Protein 5F29 (pdb70)

CATH classification: 3.30.70.1450

Radius of gyration: 15.17 Å; Cα contacts (8 Å, |Δi|>4): 270; chains: 2; bounding box: 40×30×36 Å

InterPro domains:
  IPR003148 Regulator of K+ conductance, N-terminal lobe [PF02254] (406-511)
  IPR006037 Regulator of K+ conductance, C-terminal [PF02080] (555-609)
  IPR006037 Regulator of K+ conductance, C-terminal [PS51202] (531-612)
  IPR006153 Cation/H+ exchanger, transmembrane domain [PF00999] (11-388)
  IPR036291 NAD(P)-binding domain superfamily [SSF51735] (405-514)
  IPR036721 Regulator of K+ conductance, C-terminal domain superfamily [G3DSA:3.30.70.1450] (542-614)
  IPR036721 Regulator of K+ conductance, C-terminal domain superfamily [SSF116726] (540-611)
  IPR038770 Sodium/solute symporter superfamily [G3DSA:1.20.1530.20] (1-398)

Nearest PDB structures (foldseek):
  5f29-assembly1_A  TM=1.015E+00  e=4.211E-14  Staphylococcus aureus
  3jxo-assembly1_B  TM=8.498E-01  e=1.850E-05  Thermotoga sp. RQ2
  3l4b-assembly1_D  TM=7.991E-01  e=6.145E-05  Thermotoga maritima MSB8
  4g65-assembly1_B  TM=8.527E-01  e=5.975E-04  Vibrio vulnificus CMCP6
  3l4b-assembly1_G  TM=7.488E-01  e=4.356E-04  Thermotoga maritima MSB8

Organism: Staphylococcus aureus (strain NCTC 8325 / PS 47) (NCBI:txid93061)

Solvent-accessible surface area: 7827 Å² total

Sequence (139 aa):
TSLYEIQLNYKYENIQLRNFPFGGDIIFVRIIRNNESIVPHGDTQLRYGDRLIVTGAKEYVDELKQELETSLYEIQLNYKYENIQLRNFPFGGDIIFVRIIRNNESIVPHGDTQLRYGDRLIVTGAKEYVDELKQELEF

B-factor: mean 47.66, std 16.83, range [19.33, 114.25]

Structure (mmCIF, N/CA/C/O backbone):
data_5F29
#
_entry.id   5F29
#
_cell.length_a   41.489
_cell.length_b   47.297
_cell.length_c   70.174
_cell.angle_alpha   90.00
_cell.angle_beta   90.00
_cell.angle_gamma   90.00
#
_symmetry.space_group_name_H-M   'P 21 21 21'
#
loop_
_entity.id
_entity.type
_entity.pdbx_description
1 polymer 'Na+/H+ antiporter-like protein'
2 non-polymer "(2R,3R,3aS,5R,7aR,9R,10R,10aS,12R,14aR)-2,9-bis(6-amino-9H-purin-9-yl)octahydro-2H,7H-difuro[3,2-d:3',2'-j][1,3,7,9,2,8 ]tetraoxadiphosphacyclododecine-3,5,10,12-tetrol 5,12-dioxide"
3 water water
#
loop_
_atom_site.group_PDB
_atom_site.id
_atom_site.type_symbol
_atom_site.label_atom_id
_atom_site.label_alt_id
_atom_site.label_comp_id
_atom_site.label_asym_id
_atom_site.label_entity_id
_atom_site.label_seq_id
_atom_site.pdbx_PDB_ins_code
_atom_site.Cartn_x
_atom_site.Cartn_y
_atom_site.Cartn_z
_atom_site.occupancy
_atom_site.B_iso_or_equiv
_atom_site.auth_seq_id
_atom_site.auth_comp_id
_atom_site.auth_asym_id
_atom_site.auth_atom_id
_atom_site.pdbx_PDB_model_num
ATOM 1 N N . THR A 1 1 ? -4.500 -8.143 1.530 1.00 45.50 143 THR A N 1
ATOM 2 C CA . THR A 1 1 ? -3.973 -7.749 0.225 1.00 47.30 143 THR A CA 1
ATOM 3 C C . THR A 1 1 ? -2.916 -6.639 0.322 1.00 46.92 143 THR A C 1
ATOM 4 O O . THR A 1 1 ? -3.022 -5.730 1.142 1.00 39.69 143 THR A O 1
ATOM 8 N N . SER A 1 2 ? -1.873 -6.742 -0.495 1.00 33.75 144 SER A N 1
ATOM 9 C CA . SER A 1 2 ? -0.814 -5.732 -0.477 1.00 37.68 144 SER A CA 1
ATOM 10 C C . SER A 1 2 ? -0.627 -5.069 -1.846 1.00 41.32 144 SER A C 1
ATOM 11 O O . SER A 1 2 ? -0.060 -3.979 -1.939 1.00 40.92 144 SER A O 1
ATOM 14 N N . LEU A 1 3 ? -1.095 -5.734 -2.900 1.00 40.16 145 LEU A N 1
ATOM 15 C CA . LEU A 1 3 ? -1.092 -5.161 -4.256 1.00 32.49 145 LEU A CA 1
ATOM 16 C C . LEU A 1 3 ? -2.522 -4.794 -4.619 1.00 35.37 145 LEU A C 1
ATOM 17 O O . LEU A 1 3 ? -3.409 -5.654 -4.679 1.00 41.24 145 LEU A O 1
ATOM 22 N N . TYR A 1 4 ? -2.756 -3.501 -4.814 1.00 34.01 146 TYR A N 1
ATOM 23 C CA . TYR A 1 4 ? -4.064 -3.004 -5.155 1.00 33.21 146 TYR A CA 1
ATOM 24 C C . TYR A 1 4 ? -4.045 -2.540 -6.599 1.00 36.14 146 TYR A C 1
ATOM 25 O O . TYR A 1 4 ? -2.988 -2.217 -7.144 1.00 34.20 146 TYR A O 1
ATOM 34 N N . GLU A 1 5 ? -5.210 -2.502 -7.224 1.00 35.02 147 GLU A N 1
ATOM 35 C CA . GLU A 1 5 ? -5.287 -2.005 -8.582 1.00 34.76 147 GLU A CA 1
ATOM 36 C C . GLU A 1 5 ? -6.115 -0.740 -8.642 1.00 33.20 147 GLU A C 1
ATOM 37 O O . GLU A 1 5 ? -7.187 -0.665 -8.043 1.00 39.06 147 GLU A O 1
ATOM 43 N N . ILE A 1 6 ? -5.622 0.257 -9.378 1.00 33.44 148 ILE A N 1
ATOM 44 C CA . ILE A 1 6 ? -6.349 1.500 -9.596 1.00 39.31 148 ILE A CA 1
ATOM 45 C C . ILE A 1 6 ? -6.392 1.834 -11.091 1.00 37.79 148 ILE A C 1
ATOM 46 O O . ILE A 1 6 ? -5.375 1.750 -11.767 1.00 29.66 148 ILE A O 1
ATOM 51 N N . GLN A 1 7 ? -7.566 2.190 -11.606 1.00 34.06 149 GLN A N 1
ATOM 52 C CA . GLN A 1 7 ? -7.693 2.589 -13.002 1.00 35.61 149 GLN A CA 1
ATOM 53 C C . GLN A 1 7 ? -7.334 4.064 -13.132 1.00 29.36 149 GLN A C 1
ATOM 54 O O . GLN A 1 7 ? -7.822 4.888 -12.358 1.00 33.99 149 GLN A O 1
ATOM 68 N N . LEU A 1 9 ? -8.279 6.959 -14.763 1.00 32.22 151 LEU A N 1
ATOM 69 C CA . LEU A 1 9 ? -9.372 7.472 -15.579 1.00 35.09 151 LEU A CA 1
ATOM 70 C C . LEU A 1 9 ? -9.564 8.981 -15.408 1.00 41.35 151 LEU A C 1
ATOM 71 O O . LEU A 1 9 ? -10.636 9.517 -15.692 1.00 47.01 151 LEU A O 1
ATOM 76 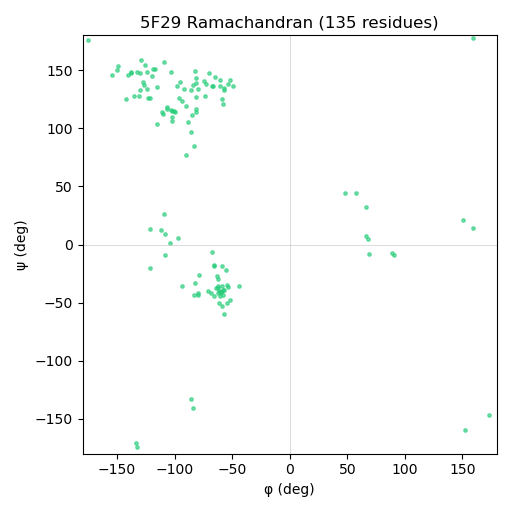N N . ASN A 1 10 ? -8.524 9.659 -14.936 1.00 35.80 152 ASN A N 1
ATOM 77 C CA . ASN A 1 10 ? -8.582 11.093 -14.693 1.00 37.24 152 ASN A CA 1
ATOM 78 C C . ASN A 1 10 ? -7.693 11.846 -15.692 1.00 35.09 152 ASN A C 1
ATOM 79 O O . ASN A 1 10 ? -6.463 11.685 -15.678 1.00 32.88 152 ASN A O 1
ATOM 84 N N . TYR A 1 11 ? -8.314 12.650 -16.559 1.00 32.45 153 TYR A N 1
ATOM 85 C CA . TYR A 1 11 ? -7.588 13.326 -17.645 1.00 35.15 153 TYR A CA 1
ATOM 86 C C . TYR A 1 11 ? -6.546 14.314 -17.146 1.00 38.97 153 TYR A C 1
ATOM 87 O O . TYR A 1 11 ? -5.541 14.574 -17.824 1.00 34.81 153 TYR A O 1
ATOM 96 N N . LYS A 1 12 ? -6.781 14.844 -15.949 1.00 34.21 154 LYS A N 1
ATOM 97 C CA . LYS A 1 12 ? -5.852 15.764 -15.308 1.00 38.64 154 LYS A CA 1
ATOM 98 C C . LYS A 1 12 ? -4.440 15.192 -15.080 1.00 34.69 154 LYS A C 1
ATOM 99 O O . LYS A 1 12 ? -3.485 15.950 -14.859 1.00 31.61 154 LYS A O 1
ATOM 105 N N . TYR A 1 13 ? -4.299 13.870 -15.125 1.00 40.95 155 TYR A N 1
ATOM 106 C CA . TYR A 1 13 ? -2.981 13.258 -14.945 1.00 36.20 155 TYR A CA 1
ATOM 107 C C . TYR A 1 13 ? -2.349 12.642 -16.191 1.00 28.52 155 TYR A C 1
ATOM 108 O O . TYR A 1 13 ? -1.317 11.993 -16.097 1.00 35.19 155 TYR A O 1
ATOM 117 N N . GLU A 1 14 ? -2.940 12.872 -17.359 1.00 38.85 156 GLU A N 1
ATOM 118 C CA . GLU A 1 14 ? -2.344 12.370 -18.592 1.00 36.28 156 GLU A CA 1
ATOM 119 C C . GLU A 1 14 ? -1.013 13.067 -18.874 1.00 33.15 156 GLU A C 1
ATOM 120 O O . GLU A 1 14 ? -0.896 14.298 -18.748 1.00 35.28 156 GLU A O 1
ATOM 126 N N . ASN A 1 15 ? -0.023 12.272 -19.271 1.00 34.57 157 ASN A N 1
ATOM 127 C CA . ASN A 1 15 ? 1.346 12.742 -19.502 1.00 40.47 157 ASN A CA 1
ATOM 128 C C . ASN A 1 15 ? 2.092 13.189 -18.257 1.00 43.49 157 ASN A C 1
ATOM 129 O O . ASN A 1 15 ? 3.215 13.673 -18.363 1.00 48.96 157 ASN A O 1
ATOM 134 N N . ILE A 1 16 ? 1.494 13.034 -17.079 1.00 34.21 158 ILE A N 1
ATOM 135 C CA . ILE A 1 16 ? 2.225 13.397 -15.864 1.00 38.66 158 ILE A CA 1
ATOM 136 C C . ILE A 1 16 ? 3.161 12.262 -15.465 1.00 31.10 158 ILE A C 1
ATOM 137 O O . ILE A 1 16 ? 2.737 11.112 -15.353 1.00 31.67 158 ILE A O 1
ATOM 142 N N . GLN A 1 17 ? 4.440 12.592 -15.279 1.00 31.91 159 GLN A N 1
ATOM 143 C CA . GLN A 1 17 ? 5.449 11.594 -14.971 1.00 34.70 159 GLN A CA 1
ATOM 144 C C . GLN A 1 17 ? 5.423 11.297 -13.491 1.00 29.56 159 GLN A C 1
ATOM 145 O O . GLN A 1 17 ? 5.109 12.185 -12.683 1.00 37.18 159 GLN A O 1
ATOM 151 N N . LEU A 1 18 ? 5.767 10.061 -13.140 1.00 29.12 160 LEU A N 1
ATOM 152 C CA . LEU A 1 18 ? 5.788 9.647 -11.743 1.00 31.27 160 LEU A CA 1
ATOM 153 C C . LEU A 1 18 ? 6.632 10.569 -10.887 1.00 32.47 160 LEU A C 1
ATOM 154 O O . LEU A 1 18 ? 6.258 10.875 -9.760 1.00 35.12 160 LEU A O 1
ATOM 159 N N . ARG A 1 19 ? 7.736 11.063 -11.441 1.00 33.91 161 ARG A N 1
ATOM 160 C CA . ARG A 1 19 ? 8.632 11.926 -10.672 1.00 39.27 161 ARG A CA 1
ATOM 161 C C . ARG A 1 19 ? 7.996 13.258 -10.282 1.00 40.21 161 ARG A C 1
ATOM 162 O O . ARG A 1 19 ? 8.479 13.938 -9.370 1.00 45.72 161 ARG A O 1
ATOM 170 N N . ASN A 1 20 ? 6.919 13.632 -10.969 1.00 37.71 162 ASN A N 1
ATOM 171 C CA . ASN A 1 20 ? 6.174 14.831 -10.623 1.00 43.18 162 ASN A CA 1
ATOM 172 C C . ASN A 1 20 ? 4.814 14.572 -9.991 1.00 41.49 162 ASN A C 1
ATOM 173 O O . ASN A 1 20 ? 4.171 15.499 -9.518 1.00 39.86 162 ASN A O 1
ATOM 178 N N . PHE A 1 21 ? 4.366 13.321 -9.991 1.00 37.41 163 PHE A N 1
ATOM 179 C CA . PHE A 1 21 ? 3.073 12.988 -9.402 1.00 46.63 163 PHE A CA 1
ATOM 180 C C . PHE A 1 21 ? 3.007 13.338 -7.897 1.00 57.37 163 PHE A C 1
ATOM 181 O O . PHE A 1 21 ? 3.959 13.101 -7.149 1.00 51.49 163 PHE A O 1
ATOM 189 N N . PRO A 1 22 ? 1.881 13.936 -7.465 1.00 61.89 164 PRO A N 1
ATOM 190 C CA . PRO A 1 22 ? 1.602 14.316 -6.072 1.00 64.73 164 PRO A CA 1
ATOM 191 C C . PRO A 1 22 ? 0.892 13.226 -5.261 1.00 76.48 164 PRO A C 1
ATOM 192 O O . PRO A 1 22 ? -0.311 13.342 -5.011 1.00 75.59 164 PRO A O 1
ATOM 196 N N . PHE A 1 23 ? 1.631 12.205 -4.832 1.00 80.40 165 PHE A N 1
ATOM 197 C CA . PHE A 1 23 ? 1.035 11.021 -4.204 1.00 85.18 165 PHE A CA 1
ATOM 198 C C . PHE A 1 23 ? 0.253 11.313 -2.921 1.00 95.62 165 PHE A C 1
ATOM 199 O O . PHE A 1 23 ? 0.667 12.135 -2.099 1.00 92.69 165 PHE A O 1
ATOM 207 N N . GLY A 1 24 ? -0.869 10.614 -2.756 1.00 104.07 166 GLY A N 1
ATOM 208 C CA . GLY A 1 24 ? -1.720 10.764 -1.588 1.00 107.85 166 GLY A CA 1
ATOM 209 C C . GLY A 1 24 ? -1.079 10.279 -0.302 1.00 109.57 166 GLY A C 1
ATOM 210 O O . GLY A 1 24 ? -1.634 10.456 0.783 1.00 114.25 166 GLY A O 1
ATOM 211 N N . GLY A 1 25 ? 0.094 9.666 -0.427 1.00 100.00 167 GLY A N 1
ATOM 212 C CA . GLY A 1 25 ? 0.833 9.167 0.716 1.00 88.70 167 GLY A CA 1
ATOM 213 C C . GLY A 1 25 ? 2.044 8.356 0.291 1.00 73.74 167 GLY A C 1
ATOM 214 O O . GLY A 1 25 ? 2.671 8.640 -0.730 1.00 69.68 167 GLY A O 1
ATOM 215 N N . ASP A 1 26 ? 2.372 7.344 1.086 1.00 57.10 168 ASP A N 1
ATOM 216 C CA . ASP A 1 26 ? 3.510 6.476 0.825 1.00 55.28 168 ASP A CA 1
ATOM 217 C C . ASP A 1 26 ? 3.080 5.351 -0.111 1.00 44.52 168 ASP A C 1
ATOM 218 O O . ASP A 1 26 ? 2.507 4.354 0.324 1.00 49.74 168 ASP A O 1
ATOM 223 N N . ILE A 1 27 ? 3.341 5.523 -1.397 1.00 50.29 169 ILE A N 1
ATOM 224 C CA . ILE A 1 27 ? 2.921 4.536 -2.381 1.00 37.86 169 ILE A CA 1
ATOM 225 C C . ILE A 1 27 ? 3.986 4.344 -3.447 1.00 37.42 169 ILE A C 1
ATOM 226 O O . ILE A 1 27 ? 4.693 5.284 -3.808 1.00 36.74 169 ILE A O 1
ATOM 231 N N . ILE A 1 28 ? 4.107 3.109 -3.931 1.00 31.53 170 ILE A N 1
ATOM 232 C CA . IL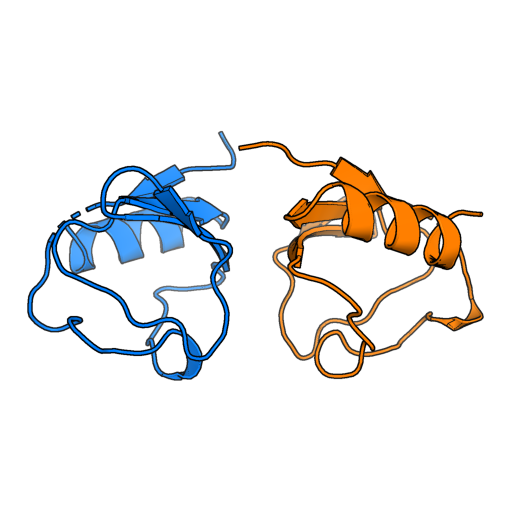E A 1 28 ? 4.986 2.795 -5.036 1.00 22.83 170 ILE A CA 1
ATOM 233 C C . ILE A 1 28 ? 4.122 2.126 -6.116 1.00 28.90 170 ILE A C 1
ATOM 234 O O . ILE A 1 28 ? 3.291 1.269 -5.799 1.00 32.68 170 ILE A O 1
ATOM 239 N N . PHE A 1 29 ? 4.291 2.555 -7.369 1.00 29.52 171 PHE A N 1
ATOM 240 C CA . PHE A 1 29 ? 3.647 1.909 -8.510 1.00 27.28 171 PHE A CA 1
ATOM 241 C C . PHE A 1 29 ? 4.491 0.686 -8.873 1.00 30.41 171 PHE A C 1
ATOM 242 O O . PHE A 1 29 ? 5.642 0.819 -9.289 1.00 32.25 171 PHE A O 1
ATOM 250 N N . VAL A 1 30 ? 3.918 -0.498 -8.694 1.00 23.83 172 VAL A N 1
ATOM 251 C CA . VAL A 1 30 ? 4.628 -1.754 -8.871 1.00 23.47 172 VAL A CA 1
ATOM 252 C C . VAL A 1 30 ? 4.665 -2.170 -10.326 1.00 24.12 172 VAL A C 1
ATOM 253 O O . VAL A 1 30 ? 5.722 -2.581 -10.837 1.00 25.00 172 VAL A O 1
ATOM 257 N N . ARG A 1 31 ? 3.518 -2.022 -10.993 1.00 23.34 173 ARG A N 1
ATOM 258 C CA . ARG A 1 31 ? 3.386 -2.273 -12.430 1.00 25.63 173 ARG A CA 1
ATOM 259 C C . ARG A 1 31 ? 2.310 -1.340 -12.962 1.00 25.35 173 ARG A C 1
ATOM 260 O O . ARG A 1 31 ? 1.392 -0.938 -12.232 1.00 25.09 173 ARG A O 1
ATOM 268 N N . ILE A 1 32 ? 2.406 -1.021 -14.242 1.00 22.17 174 ILE A N 1
ATOM 269 C CA . ILE A 1 32 ? 1.308 -0.369 -14.953 1.00 20.34 174 ILE A CA 1
ATOM 270 C C . ILE A 1 32 ? 0.977 -1.276 -16.126 1.00 23.71 174 ILE A C 1
ATOM 271 O O . ILE A 1 32 ? 1.864 -1.670 -16.883 1.00 24.28 174 ILE A O 1
ATOM 276 N N . ILE A 1 33 ? -0.289 -1.651 -16.228 1.00 25.81 175 ILE A N 1
ATOM 277 C CA . ILE A 1 33 ? -0.725 -2.501 -17.332 1.00 27.83 175 ILE A CA 1
ATOM 278 C C . ILE A 1 33 ? -1.359 -1.578 -18.359 1.00 30.43 175 ILE A C 1
ATOM 279 O O . ILE A 1 33 ? -2.378 -0.939 -18.091 1.00 33.64 175 ILE A O 1
ATOM 284 N N . ARG A 1 34 ? -0.709 -1.492 -19.517 1.00 30.62 176 ARG A N 1
ATOM 285 C CA . ARG A 1 34 ? -1.058 -0.539 -20.566 1.00 30.45 176 ARG A CA 1
ATOM 286 C C . ARG A 1 34 ? -1.050 -1.264 -21.922 1.00 43.47 176 ARG A C 1
ATOM 287 O O . ARG A 1 34 ? -0.067 -1.910 -22.279 1.00 44.53 176 ARG A O 1
ATOM 295 N N . ASN A 1 35 ? -2.132 -1.143 -22.678 1.00 54.61 177 ASN A N 1
ATOM 296 C CA . ASN A 1 35 ? -2.191 -1.764 -23.998 1.00 62.19 177 ASN A CA 1
ATOM 297 C C . ASN A 1 35 ? -1.730 -3.223 -23.964 1.00 59.48 177 ASN A C 1
ATOM 298 O O . ASN A 1 35 ? -0.924 -3.652 -24.804 1.00 59.20 177 ASN A O 1
ATOM 303 N N . ASN A 1 36 ? -2.207 -3.958 -22.957 1.00 43.02 178 ASN A N 1
ATOM 304 C CA . ASN A 1 36 ? -1.963 -5.389 -22.853 1.00 50.76 178 ASN A CA 1
ATOM 305 C C . ASN A 1 36 ? -0.494 -5.761 -22.621 1.00 42.23 178 ASN A C 1
ATOM 306 O O . ASN A 1 36 ? -0.014 -6.799 -23.055 1.00 42.03 178 ASN A O 1
ATOM 311 N N . GLU A 1 37 ? 0.196 -4.885 -21.913 1.00 32.98 179 GLU A N 1
ATOM 312 C CA . GLU A 1 37 ? 1.600 -5.050 -21.577 1.00 34.82 179 GLU A CA 1
ATOM 313 C C . GLU A 1 37 ? 1.764 -4.611 -20.119 1.00 34.07 179 GLU A C 1
ATOM 314 O O . GLU A 1 37 ? 1.030 -3.734 -19.657 1.00 34.50 179 GLU A O 1
ATOM 320 N N . SER A 1 38 ? 2.696 -5.225 -19.391 1.00 28.68 180 SER A N 1
ATOM 321 C CA . SER A 1 38 ? 2.941 -4.874 -17.998 1.00 33.53 180 SER A CA 1
ATOM 322 C C . SER A 1 38 ? 4.293 -4.184 -17.871 1.00 40.48 180 SER A C 1
ATOM 323 O O . SER A 1 38 ? 5.342 -4.803 -18.042 1.00 42.72 180 SER A O 1
ATOM 326 N N . ILE A 1 39 ? 4.251 -2.898 -17.541 1.00 33.95 181 ILE A N 1
ATOM 327 C CA . ILE A 1 39 ? 5.443 -2.065 -17.449 1.00 37.36 181 ILE A CA 1
ATOM 328 C C . ILE A 1 39 ? 5.958 -1.912 -16.016 1.00 30.20 181 ILE A C 1
ATOM 329 O O . ILE A 1 39 ? 5.183 -1.676 -15.081 1.00 25.98 181 ILE A O 1
ATOM 334 N N . VAL A 1 40 ? 7.270 -2.019 -15.842 1.00 29.12 182 VAL A N 1
ATOM 335 C CA . VAL A 1 40 ? 7.856 -1.638 -14.561 1.00 28.48 182 VAL A CA 1
ATOM 336 C C . VAL A 1 40 ? 8.020 -0.123 -14.560 1.00 31.44 182 VAL A C 1
ATOM 337 O O . VAL A 1 40 ? 8.753 0.418 -15.381 1.00 32.65 182 VAL A O 1
ATOM 341 N N . PRO A 1 41 ? 7.316 0.572 -13.658 1.00 31.22 183 PRO A N 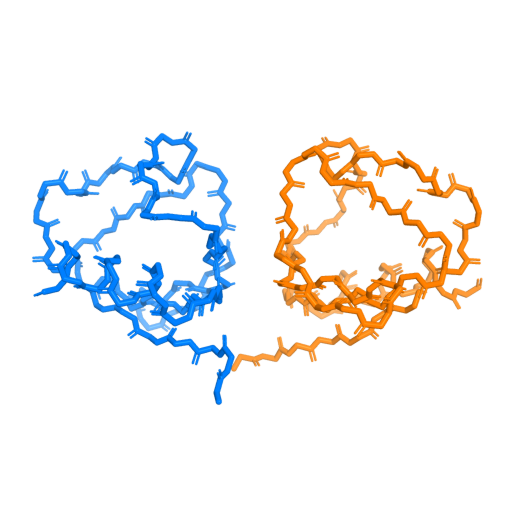1
ATOM 342 C CA . PRO A 1 41 ? 7.284 2.038 -13.739 1.00 34.61 183 PRO A CA 1
ATOM 343 C C . PRO A 1 41 ? 8.520 2.674 -13.114 1.00 25.39 183 PRO A C 1
ATOM 344 O O . PRO A 1 41 ? 9.034 2.173 -12.103 1.00 25.45 183 PRO A O 1
ATOM 348 N N . HIS A 1 42 ? 8.995 3.761 -13.725 1.00 29.96 184 HIS A N 1
ATOM 349 C CA . HIS A 1 42 ? 10.059 4.569 -13.130 1.00 34.08 184 HIS A CA 1
ATOM 350 C C . HIS A 1 42 ? 9.730 6.067 -13.196 1.00 32.47 184 HIS A C 1
ATOM 351 O O . HIS A 1 42 ? 8.607 6.461 -13.525 1.00 33.01 184 HIS A O 1
ATOM 358 N N . GLY A 1 43 ? 10.709 6.903 -12.857 1.00 36.05 185 GLY A N 1
ATOM 359 C CA . GLY A 1 43 ? 10.457 8.317 -12.709 1.00 31.10 185 GLY A CA 1
ATOM 360 C C . GLY A 1 43 ? 9.892 9.005 -13.929 1.00 36.09 185 GLY A C 1
ATOM 361 O O . GLY A 1 43 ? 9.023 9.879 -13.805 1.00 42.86 185 GLY A O 1
ATOM 362 N N . ASP A 1 44 ? 10.363 8.637 -15.115 1.00 36.00 186 ASP A N 1
ATOM 363 C CA . ASP A 1 44 ? 9.866 9.339 -16.298 1.00 45.92 186 ASP A CA 1
ATOM 364 C C . ASP A 1 44 ? 8.734 8.604 -17.005 1.00 36.28 186 ASP A C 1
ATOM 365 O O . ASP A 1 44 ? 8.273 9.029 -18.042 1.00 37.42 186 ASP A O 1
ATOM 370 N N . THR A 1 45 ? 8.278 7.510 -16.403 1.00 37.49 187 THR A N 1
ATOM 371 C CA . THR A 1 45 ? 7.038 6.866 -16.823 1.00 30.41 187 THR A CA 1
ATOM 372 C C . THR A 1 45 ? 5.884 7.859 -16.698 1.00 38.15 187 THR A C 1
ATOM 373 O O . THR A 1 45 ? 5.678 8.454 -15.628 1.00 34.22 187 THR A O 1
ATOM 377 N N . GLN A 1 46 ? 5.159 8.053 -17.798 1.00 35.70 188 GLN A N 1
ATOM 378 C CA . GLN A 1 46 ? 3.993 8.928 -17.833 1.00 40.42 188 GLN A CA 1
ATOM 379 C C . GLN A 1 46 ? 2.716 8.137 -17.624 1.00 44.57 188 GLN A C 1
ATOM 380 O O . GLN A 1 46 ? 2.548 7.051 -18.183 1.00 50.95 188 GLN A O 1
ATOM 386 N N . LEU A 1 47 ? 1.792 8.695 -16.855 1.00 34.66 189 LEU A N 1
ATOM 387 C CA . LEU A 1 47 ? 0.468 8.108 -16.766 1.00 35.81 189 LEU A CA 1
ATOM 388 C C . LEU A 1 47 ? -0.274 8.300 -18.078 1.00 41.03 189 LEU A C 1
ATOM 389 O O . LEU A 1 47 ? -0.052 9.277 -18.793 1.00 39.82 189 LEU A O 1
ATOM 394 N N . ARG A 1 48 ? -1.123 7.335 -18.415 1.00 34.91 190 ARG A N 1
ATOM 395 C CA . ARG A 1 48 ? -1.958 7.430 -19.606 1.00 36.32 190 ARG A CA 1
ATOM 396 C C . ARG A 1 48 ? -3.378 7.061 -19.238 1.00 35.06 190 ARG A C 1
ATOM 397 O O . ARG A 1 48 ? -3.591 6.236 -18.352 1.00 30.31 190 ARG A O 1
ATOM 405 N N . TYR A 1 49 ? -4.348 7.664 -19.919 1.00 32.14 191 TYR A N 1
ATOM 406 C CA . TYR A 1 49 ? -5.740 7.327 -19.668 1.00 29.85 191 TYR A CA 1
ATOM 407 C C . TYR A 1 49 ? -5.972 5.835 -19.876 1.00 31.59 191 TYR A C 1
ATOM 408 O O . TYR A 1 49 ? -5.512 5.263 -20.862 1.00 40.43 191 TYR A O 1
ATOM 417 N N . GLY A 1 50 ? -6.687 5.210 -18.947 1.00 31.65 192 GLY A N 1
ATOM 418 C CA . GLY A 1 50 ? -7.007 3.803 -19.059 1.00 33.95 192 GLY A CA 1
ATOM 419 C C . GLY A 1 50 ? -5.960 2.869 -18.459 1.00 39.79 192 GLY A C 1
ATOM 420 O O . GLY A 1 50 ? -6.190 1.654 -18.395 1.00 34.91 192 GL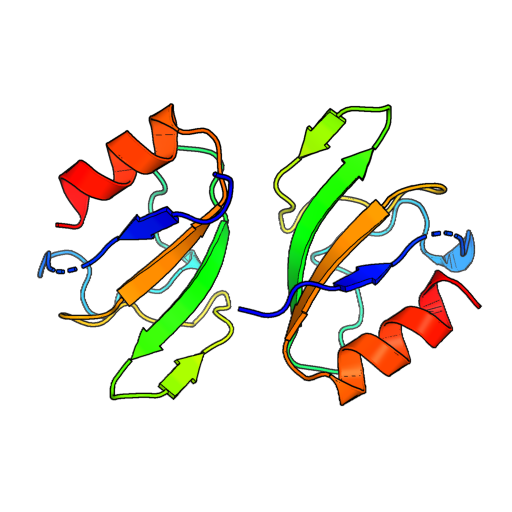Y A O 1
ATOM 421 N N . ASP A 1 51 ? -4.816 3.419 -18.038 1.00 30.97 193 ASP A N 1
ATOM 422 C CA . ASP A 1 51 ? -3.787 2.612 -17.384 1.00 28.21 193 ASP A CA 1
ATOM 423 C C . ASP A 1 51 ? -4.398 1.814 -16.237 1.00 27.94 193 ASP A C 1
ATOM 424 O O . ASP A 1 51 ? -5.258 2.318 -15.513 1.00 34.23 193 ASP A O 1
ATOM 429 N N . ARG A 1 52 ? -3.939 0.581 -16.078 1.00 31.48 194 ARG A N 1
ATOM 430 C CA . ARG A 1 52 ? -4.254 -0.218 -14.906 1.00 26.50 194 ARG A CA 1
ATOM 431 C C . ARG A 1 52 ? -3.028 -0.184 -14.000 1.00 29.57 194 ARG A C 1
ATOM 432 O O . ARG A 1 52 ? -1.986 -0.752 -14.329 1.00 30.33 194 ARG A O 1
ATOM 440 N N . LEU A 1 53 ? -3.150 0.508 -12.874 1.00 25.06 195 LEU A N 1
ATOM 441 C CA . LEU A 1 53 ? -2.025 0.721 -11.989 1.00 21.49 195 LEU A CA 1
ATOM 442 C C . LEU A 1 53 ? -2.051 -0.315 -10.882 1.00 23.87 195 LEU A C 1
ATOM 443 O O . LEU A 1 53 ? -3.045 -0.439 -10.169 1.00 33.96 195 LEU A O 1
ATOM 448 N N . ILE A 1 54 ? -0.943 -1.016 -10.719 1.00 20.77 196 ILE A N 1
ATOM 449 C CA . ILE A 1 54 ? -0.798 -1.957 -9.610 1.00 21.88 196 ILE A CA 1
ATOM 450 C C . ILE A 1 54 ? 0.086 -1.263 -8.599 1.00 29.61 196 ILE A C 1
ATOM 451 O O . ILE A 1 54 ? 1.244 -0.952 -8.884 1.00 26.12 196 ILE A O 1
ATOM 456 N N . VAL A 1 55 ? -0.481 -0.982 -7.432 1.00 23.89 197 VAL A N 1
ATOM 457 C CA . VAL A 1 55 ? 0.202 -0.163 -6.447 1.00 27.88 197 VAL A CA 1
ATOM 458 C C . VAL A 1 55 ? 0.305 -0.864 -5.100 1.00 33.41 197 VAL A C 1
ATOM 459 O O . VAL A 1 55 ? -0.496 -1.734 -4.758 1.00 29.14 197 VAL A O 1
ATOM 463 N N . THR A 1 56 ? 1.304 -0.474 -4.332 1.00 31.78 198 THR A N 1
ATOM 464 C CA . THR A 1 56 ? 1.404 -0.968 -2.973 1.00 30.45 198 THR A CA 1
ATOM 465 C C . THR A 1 56 ? 1.598 0.205 -2.011 1.00 36.15 198 THR A C 1
ATOM 466 O O . THR A 1 56 ? 2.188 1.231 -2.370 1.00 33.30 198 THR A O 1
ATOM 470 N N . GLY A 1 57 ? 1.059 0.057 -0.807 1.00 38.83 199 GLY A N 1
ATOM 471 C CA . GLY A 1 57 ? 1.077 1.123 0.182 1.00 43.86 199 GLY A CA 1
ATOM 472 C C . GLY A 1 57 ? -0.011 0.870 1.209 1.00 48.95 199 GLY A C 1
ATOM 473 O O . GLY A 1 57 ? -0.771 -0.092 1.092 1.00 52.87 199 GLY A O 1
ATOM 474 N N . ALA A 1 58 ? -0.101 1.722 2.221 1.00 50.42 200 ALA A N 1
ATOM 475 C CA . ALA A 1 58 ? -1.141 1.531 3.226 1.00 58.65 200 ALA A CA 1
ATOM 476 C C . ALA A 1 58 ? -2.507 1.899 2.654 1.00 52.77 200 ALA A C 1
ATOM 477 O O . ALA A 1 58 ? -2.639 2.888 1.936 1.00 50.25 200 ALA A O 1
ATOM 479 N N . LYS A 1 59 ? -3.503 1.073 2.975 1.00 50.35 201 LYS A N 1
ATOM 480 C CA . LYS A 1 59 ? -4.858 1.154 2.422 1.00 49.44 201 LYS A CA 1
ATOM 481 C C . LYS A 1 59 ? -5.426 2.575 2.354 1.00 54.99 201 LYS A C 1
ATOM 482 O O . LYS A 1 59 ? -6.140 2.920 1.406 1.00 52.42 201 LYS A O 1
ATOM 488 N N . GLU A 1 60 ? -5.085 3.395 3.349 1.00 61.18 202 GLU A N 1
ATOM 489 C CA . GLU A 1 60 ? -5.542 4.785 3.430 1.00 61.42 202 GLU A CA 1
ATOM 490 C C . GLU A 1 60 ? -5.156 5.595 2.192 1.00 60.21 202 GLU A C 1
ATOM 491 O O . GLU A 1 60 ? -6.022 6.129 1.491 1.00 65.19 202 GLU A O 1
ATOM 497 N N . TYR A 1 61 ? -3.850 5.682 1.942 1.00 56.52 203 TYR A N 1
ATOM 498 C CA . TYR A 1 61 ? -3.301 6.397 0.792 1.00 52.09 203 TYR A CA 1
ATOM 499 C C . TYR A 1 61 ? -3.753 5.774 -0.531 1.00 47.32 203 TYR A C 1
ATOM 500 O O . TYR A 1 61 ? -4.080 6.485 -1.483 1.00 43.89 203 TYR A O 1
ATOM 509 N N . VAL A 1 62 ? -3.757 4.447 -0.586 1.00 49.26 204 VAL A N 1
ATOM 510 C CA . VAL A 1 62 ? -4.314 3.733 -1.729 1.00 47.58 204 VAL A CA 1
ATOM 511 C C . VAL A 1 62 ? -5.750 4.173 -2.004 1.00 51.27 204 VAL A C 1
ATOM 512 O O . VAL A 1 62 ? -6.096 4.533 -3.132 1.00 43.60 204 VAL A O 1
ATOM 516 N N . ASP A 1 63 ? -6.585 4.166 -0.971 1.00 56.09 205 ASP A N 1
ATOM 517 C CA . ASP A 1 63 ? -7.960 4.628 -1.122 1.00 50.98 205 ASP A CA 1
ATOM 518 C C . ASP A 1 63 ? -7.994 6.083 -1.573 1.00 46.70 205 ASP A C 1
ATOM 519 O O . ASP A 1 63 ? -8.804 6.467 -2.421 1.00 46.03 205 ASP A O 1
ATOM 524 N N . GLU A 1 64 ? -7.100 6.883 -1.002 1.00 55.04 206 GLU A N 1
ATOM 525 C CA . GLU A 1 64 ? -7.002 8.297 -1.327 1.00 58.87 206 GLU A CA 1
ATOM 526 C C . GLU A 1 64 ? -6.666 8.463 -2.804 1.00 58.63 206 GLU A C 1
ATOM 527 O O . GLU A 1 64 ? -7.330 9.206 -3.538 1.00 56.59 206 GLU A O 1
ATOM 533 N N . LEU A 1 65 ? -5.633 7.753 -3.237 1.00 49.21 207 LEU A N 1
ATOM 534 C CA . LEU A 1 65 ? -5.224 7.783 -4.632 1.00 43.00 207 LEU A CA 1
ATOM 535 C C . LEU A 1 65 ? -6.320 7.275 -5.555 1.00 33.98 207 LEU A C 1
ATOM 536 O O . LEU A 1 65 ? -6.533 7.816 -6.645 1.00 42.14 207 LEU A O 1
ATOM 541 N N . LYS A 1 66 ? -7.006 6.222 -5.126 1.00 46.36 208 LYS A N 1
ATOM 542 C CA . LYS A 1 66 ? -8.070 5.634 -5.925 1.00 46.99 208 LYS A CA 1
ATOM 543 C C . LYS A 1 66 ? -9.169 6.651 -6.244 1.00 51.54 208 LYS A C 1
ATOM 544 O O . LYS A 1 66 ? -9.648 6.722 -7.381 1.00 53.07 208 LYS A O 1
ATOM 550 N N . GLN A 1 67 ? -9.556 7.443 -5.243 1.00 45.96 209 GLN A N 1
ATOM 551 C CA . GLN A 1 67 ? -10.582 8.458 -5.434 1.00 57.70 209 GLN A CA 1
ATOM 552 C C . GLN A 1 67 ? -10.197 9.499 -6.480 1.00 54.33 209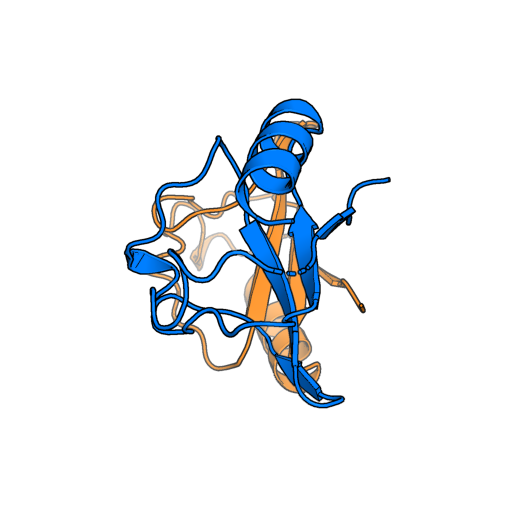 GLN A C 1
ATOM 553 O O . GLN A 1 67 ? -11.013 9.853 -7.332 1.00 48.96 209 GLN A O 1
ATOM 559 N N . GLU A 1 68 ? -8.955 9.976 -6.418 1.00 56.47 210 GLU A N 1
ATOM 560 C CA . GLU A 1 68 ? -8.478 10.979 -7.371 1.00 55.52 210 GLU A CA 1
ATOM 561 C C . GLU A 1 68 ? -8.345 10.415 -8.783 1.00 47.22 210 GLU A C 1
ATOM 562 O O . GLU A 1 68 ? -8.721 11.061 -9.762 1.00 53.90 210 GLU A O 1
ATOM 568 N N . LEU A 1 69 ? -7.823 9.198 -8.888 1.00 37.67 211 LEU A N 1
ATOM 569 C CA . LEU A 1 69 ? -7.530 8.619 -10.205 1.00 33.26 211 LEU A CA 1
ATOM 570 C C . LEU A 1 69 ? -8.732 8.014 -10.962 1.00 28.60 211 LEU A C 1
ATOM 571 O O . LEU A 1 69 ? -8.884 8.260 -12.161 1.00 40.36 211 LEU A O 1
ATOM 576 N N . GLU A 1 70 ? -9.602 7.255 -10.297 1.00 43.47 212 GLU A N 1
ATOM 577 C CA . GLU A 1 70 ? -10.740 6.668 -11.015 1.00 44.22 212 GLU A CA 1
ATOM 578 C C . GLU A 1 70 ? -12.102 7.188 -10.567 1.00 43.59 212 GLU A C 1
ATOM 579 O O . GLU A 1 70 ? -12.856 7.114 -11.535 1.00 56.14 212 GLU A O 1
ATOM 585 N N . THR B 1 1 ? 1.526 -10.602 -10.898 1.00 40.94 143 THR B N 1
ATOM 586 C CA . THR B 1 1 ? 2.769 -9.847 -10.832 1.00 40.38 143 THR B CA 1
ATOM 587 C C . THR B 1 1 ? 3.722 -10.653 -9.971 1.00 32.30 143 THR B C 1
ATOM 588 O O . THR B 1 1 ? 3.411 -10.952 -8.825 1.00 30.60 143 THR B O 1
ATOM 592 N N . SER B 1 2 ? 4.863 -11.040 -10.521 1.00 29.47 144 SER B N 1
ATOM 593 C CA . SER B 1 2 ? 5.796 -11.839 -9.753 1.00 33.36 144 SER B CA 1
ATOM 594 C C . SER B 1 2 ? 6.578 -10.926 -8.823 1.00 36.79 144 SER B C 1
ATOM 595 O O . SER B 1 2 ? 7.036 -9.858 -9.237 1.00 35.74 144 SER B O 1
ATOM 598 N N . LEU B 1 3 ? 6.699 -11.333 -7.560 1.00 34.16 145 LEU B N 1
ATOM 599 C CA . LEU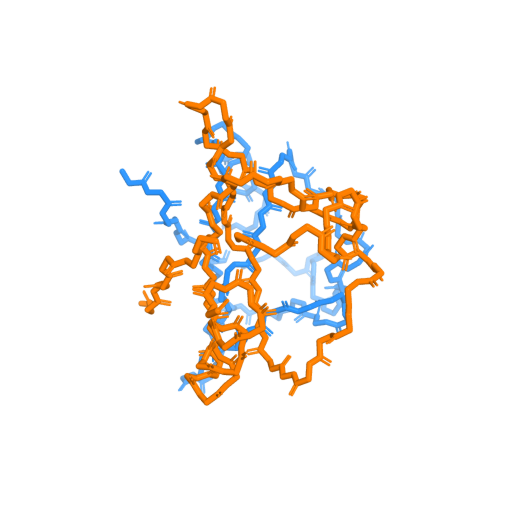 B 1 3 ? 7.607 -10.669 -6.627 1.00 28.21 145 LEU B CA 1
ATOM 600 C C . LEU B 1 3 ? 8.629 -11.690 -6.153 1.00 29.20 145 LEU B C 1
ATOM 601 O O . LEU B 1 3 ? 8.323 -12.885 -6.021 1.00 29.23 145 LEU B O 1
ATOM 606 N N . TYR B 1 4 ? 9.858 -11.236 -5.933 1.00 24.79 146 TYR B N 1
ATOM 607 C CA . TYR B 1 4 ? 10.910 -12.122 -5.468 1.00 24.53 146 TYR B CA 1
ATOM 608 C C . TYR B 1 4 ? 11.532 -11.527 -4.217 1.00 29.60 146 TYR B C 1
ATOM 609 O O . TYR B 1 4 ? 11.756 -10.326 -4.158 1.00 28.54 146 TYR B O 1
ATOM 618 N N . GLU B 1 5 ? 11.791 -12.367 -3.214 1.00 32.83 147 GLU B N 1
ATOM 619 C CA . GLU B 1 5 ? 12.491 -11.917 -2.011 1.00 27.53 147 GLU B CA 1
ATOM 620 C C . GLU B 1 5 ? 14.001 -12.123 -2.128 1.00 25.85 147 GLU B C 1
ATOM 621 O O . GLU B 1 5 ? 14.478 -13.180 -2.552 1.00 30.44 147 GLU B O 1
ATOM 627 N N . ILE B 1 6 ? 14.754 -11.094 -1.747 1.00 29.91 148 ILE B N 1
ATOM 628 C CA . ILE B 1 6 ? 16.211 -11.136 -1.774 1.00 24.96 148 ILE B CA 1
ATOM 629 C C . ILE B 1 6 ? 16.713 -10.644 -0.420 1.00 30.75 148 ILE B C 1
ATOM 630 O O . ILE B 1 6 ? 16.313 -9.587 0.057 1.00 28.41 148 ILE B O 1
ATOM 635 N N . GLN B 1 7 ? 17.574 -11.416 0.215 1.00 23.48 149 GLN B N 1
ATOM 636 C CA . GLN B 1 7 ? 18.091 -10.992 1.504 1.00 26.78 149 GLN B CA 1
ATOM 637 C C . GLN B 1 7 ? 19.292 -10.088 1.311 1.00 26.50 149 GLN B C 1
ATOM 638 O O . GLN B 1 7 ? 20.151 -10.370 0.481 1.00 28.99 149 GLN B O 1
ATOM 652 N N . LEU B 1 9 ? 22.503 -9.391 2.282 1.00 29.60 151 LEU B N 1
ATOM 653 C CA . LEU B 1 9 ? 23.520 -10.018 3.121 1.00 29.37 151 LEU B CA 1
ATOM 654 C C . LEU B 1 9 ? 24.930 -9.541 2.800 1.00 27.48 151 LEU B C 1
ATOM 655 O O . LEU B 1 9 ? 25.917 -10.154 3.211 1.00 30.36 151 LEU B O 1
ATOM 660 N N . ASN B 1 10 ? 25.012 -8.456 2.052 1.00 30.71 152 ASN B N 1
ATOM 661 C CA . ASN B 1 10 ? 26.288 -7.952 1.580 1.00 37.71 152 ASN B CA 1
ATOM 662 C C . ASN B 1 10 ? 26.552 -6.599 2.197 1.00 37.99 152 ASN B C 1
ATOM 663 O O . ASN B 1 10 ? 25.963 -5.589 1.792 1.00 34.48 152 ASN B O 1
ATOM 668 N N . TYR B 1 11 ? 27.431 -6.597 3.194 1.00 32.90 153 TYR B N 1
ATOM 669 C CA . TYR B 1 11 ? 27.850 -5.378 3.882 1.00 38.75 153 TYR B CA 1
ATOM 670 C C . TYR B 1 11 ? 28.396 -4.316 2.929 1.00 45.61 153 TYR B C 1
ATOM 671 O O . TYR B 1 11 ? 28.422 -3.121 3.261 1.00 42.90 153 TYR B O 1
ATOM 680 N N . LYS B 1 12 ? 28.843 -4.759 1.756 1.00 44.87 154 LYS B N 1
ATOM 681 C CA . LYS B 1 12 ? 29.317 -3.855 0.713 1.00 47.95 154 LYS B CA 1
ATOM 682 C C . LYS B 1 12 ? 28.265 -2.810 0.385 1.00 48.99 154 LYS B C 1
ATOM 683 O O . LYS B 1 12 ? 28.599 -1.665 0.102 1.00 51.75 154 LYS B O 1
ATOM 689 N N . TYR B 1 13 ? 26.993 -3.195 0.446 1.00 47.54 155 TYR B N 1
ATOM 690 C CA . TYR B 1 13 ? 25.917 -2.304 0.026 1.00 54.44 155 TYR B CA 1
ATOM 691 C C . TYR B 1 13 ? 25.155 -1.680 1.177 1.00 52.47 155 TYR B C 1
ATOM 692 O O . TYR B 1 13 ? 24.190 -0.955 0.955 1.00 52.20 155 TYR B O 1
ATOM 701 N N . GLU B 1 14 ? 25.557 -1.977 2.403 1.00 50.04 156 GLU B N 1
ATOM 702 C CA . GLU B 1 14 ? 24.815 -1.486 3.553 1.00 49.39 156 GLU B CA 1
ATOM 703 C C . GLU B 1 14 ? 24.879 0.043 3.634 1.00 49.68 156 GLU B C 1
ATOM 704 O O . GLU B 1 14 ? 25.881 0.657 3.260 1.00 52.33 156 GLU B O 1
ATOM 710 N N . ASN B 1 15 ? 23.776 0.640 4.075 1.00 54.65 157 ASN B N 1
ATOM 711 C CA . ASN B 1 15 ? 23.622 2.094 4.124 1.00 59.98 157 ASN B CA 1
ATOM 712 C C . ASN B 1 15 ? 23.524 2.810 2.767 1.00 67.73 157 ASN B C 1
ATOM 713 O O . ASN B 1 15 ? 23.223 3.998 2.724 1.00 73.21 157 ASN B O 1
ATOM 718 N N . ILE B 1 16 ? 23.752 2.094 1.668 1.00 68.14 158 ILE B N 1
ATOM 719 C CA . ILE B 1 16 ? 23.654 2.694 0.335 1.00 63.02 158 ILE B CA 1
ATOM 720 C C . ILE B 1 16 ? 22.220 3.088 -0.038 1.00 66.88 158 ILE B C 1
ATOM 721 O O . ILE B 1 16 ? 21.271 2.336 0.204 1.00 62.68 158 ILE B O 1
ATOM 726 N N . GLN B 1 17 ? 22.087 4.276 -0.626 1.00 65.16 159 GLN B N 1
ATOM 727 C CA . GLN B 1 17 ? 20.802 4.834 -1.035 1.00 57.74 159 GLN B CA 1
ATOM 728 C C . GLN B 1 17 ? 20.252 4.175 -2.278 1.00 50.19 159 GLN B C 1
ATOM 729 O O . GLN B 1 17 ? 20.994 3.915 -3.229 1.00 55.27 159 GLN B O 1
ATOM 735 N N . LEU B 1 18 ? 18.940 3.959 -2.296 1.00 52.56 160 LEU B N 1
ATOM 736 C CA . LEU B 1 18 ? 18.284 3.424 -3.481 1.00 44.59 160 LEU B CA 1
ATOM 737 C C . LEU B 1 18 ? 18.529 4.288 -4.717 1.00 41.14 160 LEU B C 1
ATOM 738 O O . LEU B 1 18 ? 18.744 3.765 -5.814 1.00 49.16 160 LEU B O 1
ATOM 743 N N . ARG B 1 19 ? 18.524 5.607 -4.539 1.00 47.57 161 ARG B N 1
ATOM 744 C CA . ARG B 1 19 ? 18.844 6.506 -5.640 1.00 52.32 161 ARG B CA 1
ATOM 745 C C . ARG B 1 19 ? 20.291 6.336 -6.077 1.00 61.84 161 ARG B C 1
ATOM 746 O O . ARG B 1 19 ? 20.661 6.757 -7.175 1.00 58.90 161 ARG B O 1
ATOM 754 N N . ASN B 1 20 ? 21.100 5.717 -5.217 1.00 61.36 162 ASN B N 1
ATOM 755 C CA . ASN B 1 20 ? 22.516 5.516 -5.505 1.00 72.37 162 ASN B CA 1
ATOM 756 C C . ASN B 1 20 ? 22.895 4.063 -5.732 1.00 71.94 162 ASN B C 1
ATOM 757 O O . ASN B 1 20 ? 24.075 3.723 -5.751 1.00 76.15 162 ASN B O 1
ATOM 762 N N . PHE B 1 21 ? 21.900 3.204 -5.906 1.00 55.88 163 PHE B N 1
ATOM 763 C CA . PHE B 1 21 ? 22.189 1.821 -6.217 1.00 56.10 163 PHE B CA 1
ATOM 764 C C . PHE B 1 21 ? 22.413 1.675 -7.721 1.00 58.30 163 PHE B C 1
ATOM 765 O O . PHE B 1 21 ? 21.693 2.267 -8.522 1.00 61.27 163 PHE B O 1
ATOM 773 N N . PRO B 1 22 ? 23.440 0.905 -8.113 1.00 70.12 164 PRO B N 1
ATOM 774 C CA . PRO B 1 22 ? 23.763 0.710 -9.532 1.00 72.90 164 PRO B CA 1
ATOM 775 C C . PRO B 1 22 ? 22.921 -0.377 -10.192 1.00 71.97 164 PRO B C 1
ATOM 776 O O . PRO B 1 22 ? 23.361 -1.523 -10.291 1.00 74.31 164 PRO B O 1
ATOM 780 N N . PHE B 1 23 ? 21.728 -0.013 -10.652 1.00 71.80 165 PHE B N 1
ATOM 781 C CA . PHE B 1 23 ? 20.836 -0.972 -11.288 1.00 70.87 165 PHE B CA 1
ATOM 782 C C . PHE B 1 23 ? 21.320 -1.344 -12.682 1.00 70.55 165 PHE B C 1
ATOM 783 O O . PHE B 1 23 ? 21.582 -0.472 -13.516 1.00 66.21 165 PHE B O 1
ATOM 791 N N . GLY B 1 24 ? 21.433 -2.646 -12.926 1.00 62.12 166 GLY B N 1
ATOM 792 C CA . GLY B 1 24 ? 21.844 -3.144 -14.222 1.00 66.06 166 GLY B CA 1
ATOM 793 C C . GLY B 1 24 ? 20.672 -3.789 -14.923 1.00 68.72 166 GLY B C 1
ATOM 794 O O . GLY B 1 24 ? 20.842 -4.672 -15.764 1.00 72.78 166 GLY B O 1
ATOM 795 N N . GLY B 1 25 ? 19.471 -3.341 -14.572 1.00 64.97 167 GLY B N 1
ATOM 796 C CA . GLY B 1 25 ? 18.268 -3.938 -15.109 1.00 60.69 167 GLY B CA 1
ATOM 797 C C . GLY B 1 25 ? 16.986 -3.240 -14.705 1.00 50.30 167 GLY B C 1
ATOM 798 O O . GLY B 1 25 ? 16.978 -2.284 -13.922 1.00 54.44 167 GLY B O 1
ATOM 799 N N . ASP B 1 26 ? 15.894 -3.742 -15.265 1.00 36.11 168 ASP B N 1
ATOM 800 C CA . ASP B 1 26 ? 14.570 -3.185 -15.067 1.00 37.42 168 ASP B CA 1
ATOM 801 C C . ASP B 1 26 ? 13.984 -3.840 -13.827 1.00 34.55 168 ASP B C 1
ATOM 802 O O . ASP B 1 26 ? 13.597 -5.013 -13.855 1.00 40.46 168 ASP B O 1
ATOM 807 N N . ILE B 1 27 ? 13.947 -3.082 -12.737 1.00 33.97 169 ILE B N 1
ATOM 808 C CA . ILE B 1 27 ? 13.528 -3.621 -11.449 1.00 31.06 169 ILE B CA 1
ATOM 809 C C . ILE B 1 27 ? 12.975 -2.532 -10.543 1.00 25.02 169 ILE B C 1
ATOM 810 O O . ILE B 1 27 ? 13.413 -1.382 -10.599 1.00 34.28 169 ILE B O 1
ATOM 815 N N . ILE B 1 28 ? 11.988 -2.886 -9.724 1.00 25.34 170 ILE B N 1
ATOM 816 C CA . ILE B 1 28 ? 11.507 -1.973 -8.690 1.00 23.77 170 ILE B CA 1
ATOM 817 C C . ILE B 1 28 ? 11.540 -2.713 -7.350 1.00 24.59 170 ILE B C 1
ATOM 818 O O . ILE B 1 28 ? 11.208 -3.883 -7.314 1.00 23.90 170 ILE B O 1
ATOM 823 N N . PHE B 1 29 ? 11.946 -2.036 -6.269 1.00 26.11 171 PHE B N 1
ATOM 824 C CA . PHE B 1 29 ? 11.816 -2.582 -4.920 1.00 28.02 171 PHE B CA 1
ATOM 825 C C . PHE B 1 29 ? 10.414 -2.257 -4.423 1.00 30.70 171 PHE B C 1
ATOM 826 O O . PHE B 1 29 ? 10.091 -1.092 -4.184 1.00 37.59 171 PHE B O 1
ATOM 834 N N . VAL B 1 30 ? 9.586 -3.282 -4.274 1.00 27.65 172 VAL B N 1
ATOM 835 C CA . VAL B 1 30 ? 8.179 -3.096 -3.910 1.00 28.55 172 VAL B CA 1
ATOM 836 C C . VAL B 1 30 ? 8.029 -2.857 -2.409 1.00 39.71 172 VAL B C 1
ATOM 837 O O . VAL B 1 30 ? 7.224 -2.017 -1.970 1.00 30.94 172 VAL B O 1
ATOM 841 N N . ARG B 1 31 ? 8.795 -3.623 -1.629 1.00 34.86 173 ARG B N 1
ATOM 842 C CA . ARG B 1 31 ? 8.790 -3.509 -0.177 1.00 33.61 173 ARG B CA 1
ATOM 843 C C . ARG B 1 31 ? 10.159 -3.890 0.372 1.00 39.58 173 ARG B C 1
ATOM 844 O O . ARG B 1 31 ? 10.855 -4.716 -0.220 1.00 33.60 173 ARG B O 1
ATOM 852 N N . ILE B 1 32 ? 10.530 -3.289 1.505 1.00 32.74 174 ILE B N 1
ATOM 853 C CA . ILE B 1 32 ? 11.652 -3.773 2.307 1.00 29.81 174 ILE B CA 1
ATOM 854 C C . ILE B 1 32 ? 11.143 -4.093 3.701 1.00 37.36 174 ILE B C 1
ATOM 855 O O . ILE B 1 32 ? 10.521 -3.246 4.354 1.00 41.18 174 ILE B O 1
ATOM 860 N N . ILE B 1 33 ? 11.398 -5.317 4.151 1.00 47.20 175 ILE B N 1
ATOM 861 C CA . ILE B 1 33 ? 11.057 -5.724 5.507 1.00 50.33 175 ILE B CA 1
ATOM 862 C C . ILE B 1 33 ? 12.302 -5.674 6.381 1.00 49.10 175 ILE B C 1
ATOM 863 O O . ILE B 1 33 ? 13.250 -6.429 6.162 1.00 39.46 175 ILE B O 1
ATOM 868 N N . ARG B 1 34 ? 12.270 -4.763 7.357 1.00 46.94 176 ARG B N 1
ATOM 869 C CA . ARG B 1 34 ? 13.428 -4.357 8.145 1.00 50.48 176 ARG B CA 1
ATOM 870 C C . ARG B 1 34 ? 12.985 -4.122 9.577 1.00 49.12 176 ARG B C 1
ATOM 871 O O . ARG B 1 34 ? 12.065 -3.338 9.816 1.00 50.29 176 ARG B O 1
ATOM 879 N N . ASN B 1 35 ? 13.638 -4.785 10.526 1.00 55.29 177 ASN B N 1
ATOM 880 C CA . ASN B 1 35 ? 13.259 -4.680 11.937 1.00 62.69 177 ASN B CA 1
ATOM 881 C C . ASN B 1 35 ? 11.793 -5.096 12.147 1.00 68.46 177 ASN B C 1
ATOM 882 O O . ASN B 1 35 ? 11.024 -4.413 12.841 1.00 61.32 177 ASN B O 1
ATOM 887 N N . ASN B 1 36 ? 11.419 -6.207 11.511 1.00 80.70 178 ASN B N 1
ATOM 888 C CA . ASN B 1 36 ? 10.085 -6.814 11.624 1.00 81.64 178 ASN B CA 1
ATOM 889 C C . ASN B 1 36 ? 8.923 -5.995 11.041 1.00 77.87 178 ASN B C 1
ATOM 890 O O . ASN B 1 36 ? 7.757 -6.360 11.198 1.00 77.06 178 ASN B O 1
ATOM 895 N N . GLU B 1 37 ? 9.234 -4.901 10.355 1.00 66.11 179 GLU B N 1
ATOM 896 C CA . GLU B 1 37 ? 8.186 -4.095 9.738 1.00 62.28 179 GLU B CA 1
ATOM 897 C C . GLU B 1 37 ? 8.326 -4.021 8.218 1.00 61.31 179 GLU B C 1
ATOM 898 O O . GLU B 1 37 ? 9.431 -4.125 7.684 1.00 54.13 179 GLU B O 1
ATOM 904 N N . SER B 1 38 ? 7.197 -3.852 7.531 1.00 61.80 180 SER B N 1
ATOM 905 C CA . SER B 1 38 ? 7.175 -3.819 6.066 1.00 65.98 180 SER B CA 1
ATOM 906 C C . SER B 1 38 ? 7.048 -2.391 5.552 1.00 53.60 180 SER B C 1
ATOM 907 O O . SER B 1 38 ? 6.027 -1.740 5.756 1.00 58.20 180 SER B O 1
ATOM 910 N N . ILE B 1 39 ? 8.084 -1.918 4.867 1.00 49.87 181 ILE B N 1
ATOM 911 C CA . ILE B 1 39 ? 8.128 -0.536 4.410 1.00 49.41 181 ILE B CA 1
ATOM 912 C C . ILE B 1 39 ? 8.173 -0.352 2.877 1.00 46.15 181 ILE B C 1
ATOM 913 O O . ILE B 1 39 ? 8.689 -1.192 2.136 1.00 39.51 181 ILE B O 1
ATOM 918 N N . VAL B 1 40 ? 7.632 0.771 2.422 1.00 52.19 182 VAL B N 1
ATOM 919 C CA . VAL B 1 40 ? 7.614 1.120 1.002 1.00 47.24 182 VAL B CA 1
ATOM 920 C C . VAL B 1 40 ? 8.875 1.906 0.662 1.00 38.25 182 VAL B C 1
ATOM 921 O O . VAL B 1 40 ? 9.104 2.975 1.214 1.00 43.80 182 VAL B O 1
ATOM 925 N N . PRO B 1 41 ? 9.703 1.375 -0.251 1.00 29.41 183 PRO B N 1
ATOM 926 C CA . PRO B 1 41 ? 11.041 1.909 -0.540 1.00 41.12 183 PRO B CA 1
ATOM 927 C C . PRO B 1 41 ? 11.064 3.116 -1.491 1.00 50.43 183 PRO B C 1
ATOM 928 O O . PRO B 1 41 ? 10.337 3.109 -2.488 1.00 44.38 183 PRO B O 1
ATOM 932 N N . HIS B 1 42 ? 11.900 4.118 -1.202 1.00 41.33 184 HIS B N 1
ATOM 933 C CA . HIS B 1 42 ? 12.036 5.302 -2.069 1.00 36.30 184 HIS B CA 1
ATOM 934 C C . HIS B 1 42 ? 13.491 5.666 -2.360 1.00 40.11 184 HIS B C 1
ATOM 935 O O . HIS B 1 42 ? 14.404 4.929 -1.988 1.00 46.21 184 HIS B O 1
ATOM 942 N N . GLY B 1 43 ? 13.709 6.786 -3.041 1.00 51.24 185 GLY B N 1
ATOM 943 C CA . GLY B 1 43 ? 15.041 7.129 -3.515 1.00 53.15 185 GLY B CA 1
ATOM 944 C C . GLY B 1 43 ? 16.084 7.246 -2.415 1.00 57.29 185 GLY B C 1
ATOM 945 O O . GLY B 1 43 ? 17.250 6.871 -2.592 1.00 54.26 185 GLY B O 1
ATOM 946 N N . ASP B 1 44 ? 15.645 7.752 -1.269 1.00 62.09 186 ASP B N 1
ATOM 947 C CA . ASP B 1 44 ? 16.520 7.995 -0.127 1.00 72.76 186 ASP B CA 1
ATOM 948 C C . ASP B 1 44 ? 16.808 6.709 0.629 1.00 70.64 186 ASP B C 1
ATOM 949 O O . ASP B 1 44 ? 17.841 6.591 1.287 1.00 76.08 186 ASP B O 1
ATOM 954 N N . THR B 1 45 ? 15.877 5.762 0.535 1.00 66.46 187 THR B N 1
ATOM 955 C CA . THR B 1 45 ? 15.925 4.511 1.290 1.00 60.57 187 THR B CA 1
ATOM 956 C C . THR B 1 45 ? 17.289 3.827 1.189 1.00 58.34 187 THR B C 1
ATOM 957 O O . THR B 1 45 ? 17.905 3.790 0.121 1.00 59.03 187 THR B O 1
ATOM 961 N N . GLN B 1 46 ? 17.769 3.334 2.326 1.00 60.44 188 GLN B N 1
ATOM 962 C CA . GLN B 1 46 ? 19.061 2.674 2.404 1.00 56.99 188 GLN B CA 1
ATOM 963 C C . GLN B 1 46 ? 18.867 1.181 2.481 1.00 55.37 188 GLN B C 1
ATOM 964 O O . GLN B 1 46 ? 17.880 0.712 3.041 1.00 56.58 188 GLN B O 1
ATOM 970 N N . LEU B 1 47 ? 19.817 0.432 1.936 1.00 41.37 189 LEU B N 1
ATOM 971 C CA . LEU B 1 47 ? 19.828 -1.000 2.156 1.00 43.18 189 LEU B CA 1
ATOM 972 C C . LEU B 1 47 ? 20.561 -1.208 3.462 1.00 49.68 189 LEU B C 1
ATOM 973 O O . LEU B 1 47 ? 21.604 -0.604 3.696 1.00 54.78 189 LEU B O 1
ATOM 978 N N . ARG B 1 48 ? 19.986 -2.036 4.322 1.00 49.85 190 ARG B N 1
ATOM 979 C CA . ARG B 1 48 ? 20.588 -2.349 5.606 1.00 49.49 190 ARG B CA 1
ATOM 980 C C . ARG B 1 48 ? 20.766 -3.848 5.739 1.00 46.48 190 ARG B C 1
ATOM 981 O O . ARG B 1 48 ? 19.980 -4.617 5.198 1.00 45.28 190 ARG B O 1
ATOM 989 N N . TYR B 1 49 ? 21.806 -4.264 6.455 1.00 45.33 191 TYR B N 1
ATOM 990 C CA . TYR B 1 49 ? 22.090 -5.678 6.594 1.00 40.45 191 TYR B CA 1
ATOM 991 C C . TYR B 1 49 ? 20.888 -6.413 7.186 1.00 40.99 191 TYR B C 1
ATOM 992 O O . TYR B 1 49 ? 20.293 -5.948 8.155 1.00 39.43 191 TYR B O 1
ATOM 1001 N N . GLY B 1 50 ? 20.509 -7.539 6.583 1.00 31.78 192 GLY B N 1
ATOM 1002 C CA . GLY B 1 50 ? 19.374 -8.305 7.068 1.00 38.58 192 GLY B CA 1
ATOM 1003 C C . GLY B 1 50 ? 18.039 -7.925 6.438 1.00 37.58 192 GLY B C 1
ATOM 1004 O O . GLY B 1 50 ? 17.038 -8.620 6.630 1.00 40.12 192 GLY B O 1
ATOM 1005 N N . ASP B 1 51 ? 18.025 -6.832 5.680 1.00 33.45 193 ASP B N 1
ATOM 1006 C CA . ASP B 1 51 ? 16.829 -6.419 4.949 1.00 25.51 193 ASP B CA 1
ATOM 1007 C C . ASP B 1 51 ? 16.292 -7.552 4.067 1.00 36.89 193 ASP B C 1
ATOM 1008 O O . ASP B 1 51 ? 17.053 -8.272 3.422 1.00 40.32 193 ASP B O 1
ATOM 1013 N N . ARG B 1 52 ? 14.971 -7.702 4.053 1.00 37.49 194 ARG B N 1
ATOM 1014 C CA . ARG B 1 52 ? 14.311 -8.593 3.112 1.00 31.37 194 ARG B CA 1
ATOM 1015 C C . ARG B 1 52 ? 13.724 -7.712 2.020 1.00 28.56 194 ARG B C 1
ATOM 1016 O O . ARG B 1 52 ? 12.754 -6.980 2.245 1.00 35.60 194 ARG B O 1
ATOM 1024 N N . LEU B 1 53 ? 14.369 -7.755 0.862 1.00 31.52 195 LEU B N 1
ATOM 1025 C CA . LEU B 1 53 ? 14.019 -6.893 -0.260 1.00 23.47 195 LEU B CA 1
ATOM 1026 C C . LEU B 1 53 ? 13.045 -7.642 -1.147 1.00 29.30 195 LEU B C 1
ATOM 1027 O O . LEU B 1 53 ? 13.347 -8.747 -1.585 1.00 28.46 195 LEU B O 1
ATOM 1032 N N . ILE B 1 54 ? 11.877 -7.050 -1.375 1.00 26.58 196 ILE B N 1
ATOM 1033 C CA . ILE B 1 54 ? 10.860 -7.648 -2.233 1.00 22.96 196 ILE B CA 1
ATOM 1034 C C . ILE B 1 54 ? 10.852 -6.851 -3.539 1.00 27.25 196 ILE B C 1
ATOM 1035 O O . ILE B 1 54 ? 10.615 -5.644 -3.550 1.00 27.47 196 ILE B O 1
ATOM 1040 N N . VAL B 1 55 ? 11.156 -7.528 -4.639 1.00 25.75 197 VAL B N 1
ATOM 1041 C CA . VAL B 1 55 ? 11.460 -6.819 -5.869 1.00 22.94 197 VAL B CA 1
ATOM 1042 C C . VAL B 1 55 ? 10.612 -7.397 -6.984 1.00 25.98 197 VAL B C 1
ATOM 1043 O O . VAL B 1 55 ? 10.138 -8.525 -6.885 1.00 25.08 197 VAL B O 1
ATOM 1047 N N . THR B 1 56 ? 10.424 -6.624 -8.047 1.00 22.05 198 THR B N 1
ATOM 1048 C CA . THR B 1 56 ? 9.706 -7.114 -9.214 1.00 20.74 198 THR B CA 1
ATOM 1049 C C . THR B 1 56 ? 10.476 -6.636 -10.451 1.00 27.52 198 THR B C 1
ATOM 1050 O O . THR B 1 56 ? 11.102 -5.597 -10.413 1.00 24.54 198 THR B O 1
ATOM 1054 N N . GLY B 1 57 ? 10.459 -7.409 -11.524 1.00 24.20 199 GLY B N 1
ATOM 1055 C CA . GLY B 1 57 ? 11.074 -6.927 -12.751 1.00 23.75 199 GLY B CA 1
ATOM 1056 C C . GLY B 1 57 ? 11.593 -8.049 -13.633 1.00 30.42 199 GLY B C 1
ATOM 1057 O O . GLY B 1 57 ? 11.169 -9.193 -13.515 1.00 28.41 199 GLY B O 1
ATOM 1058 N N . ALA B 1 58 ? 12.518 -7.702 -14.521 1.00 32.09 200 ALA B N 1
ATOM 1059 C CA . ALA B 1 58 ? 13.164 -8.674 -15.409 1.00 33.33 200 ALA B CA 1
ATOM 1060 C C . ALA B 1 58 ? 13.850 -9.757 -14.579 1.00 39.63 200 ALA B C 1
ATOM 1061 O O . ALA B 1 58 ? 14.740 -9.458 -13.781 1.00 30.63 200 ALA B O 1
ATOM 1063 N N . LYS B 1 59 ? 13.446 -11.011 -14.784 1.00 38.80 201 LYS B N 1
ATOM 1064 C CA . LYS B 1 59 ? 13.916 -12.121 -13.956 1.00 39.05 201 LYS B CA 1
ATOM 1065 C C . LYS B 1 59 ? 15.421 -12.307 -14.064 1.00 45.33 201 LYS B C 1
ATOM 1066 O O . LYS B 1 5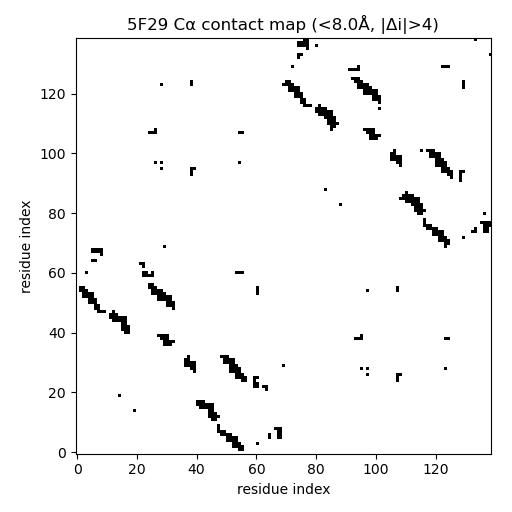9 ? 16.076 -12.743 -13.107 1.00 45.55 201 LYS B O 1
ATOM 1072 N N . GLU B 1 60 ? 15.966 -11.958 -15.225 1.00 43.80 202 GLU B N 1
ATOM 1073 C CA . GLU B 1 60 ? 17.401 -12.030 -15.449 1.00 49.70 202 GLU B CA 1
ATOM 1074 C C . GLU B 1 60 ? 18.163 -11.080 -14.543 1.00 52.17 202 GLU B C 1
ATOM 1075 O O . GLU B 1 60 ? 19.253 -11.413 -14.076 1.00 48.12 202 GLU B O 1
ATOM 1081 N N . TYR B 1 61 ? 17.603 -9.895 -14.300 1.00 42.93 203 TYR B N 1
ATOM 1082 C CA . TYR B 1 61 ? 18.248 -8.942 -13.404 1.00 39.51 203 TYR B CA 1
ATOM 1083 C C . TYR B 1 61 ? 17.958 -9.218 -11.925 1.00 35.58 203 TYR B C 1
ATOM 1084 O O . TYR B 1 61 ? 18.797 -8.930 -11.067 1.00 36.19 203 TYR B O 1
ATOM 1093 N N . VAL B 1 62 ? 16.765 -9.731 -11.636 1.00 31.85 204 VAL B N 1
ATOM 1094 C CA . VAL B 1 62 ? 16.467 -10.211 -10.298 1.00 27.10 204 VAL B CA 1
ATOM 1095 C C . VAL B 1 62 ? 17.578 -11.174 -9.930 1.00 28.46 204 VAL B C 1
ATOM 1096 O O . VAL B 1 62 ? 18.186 -11.063 -8.862 1.00 33.72 204 VAL B O 1
ATOM 1100 N N . ASP B 1 63 ? 17.888 -12.086 -10.847 1.00 33.11 205 ASP B N 1
ATOM 1101 C CA . ASP B 1 63 ? 18.904 -13.095 -10.604 1.00 41.87 205 ASP B CA 1
ATOM 1102 C C . ASP B 1 63 ? 20.296 -12.530 -10.362 1.00 40.22 205 ASP B C 1
ATOM 1103 O O . ASP B 1 63 ? 21.053 -13.069 -9.560 1.00 39.81 205 ASP B O 1
ATOM 1108 N N . GLU B 1 64 ? 20.637 -11.451 -11.053 1.00 44.36 206 GLU B N 1
ATOM 1109 C CA 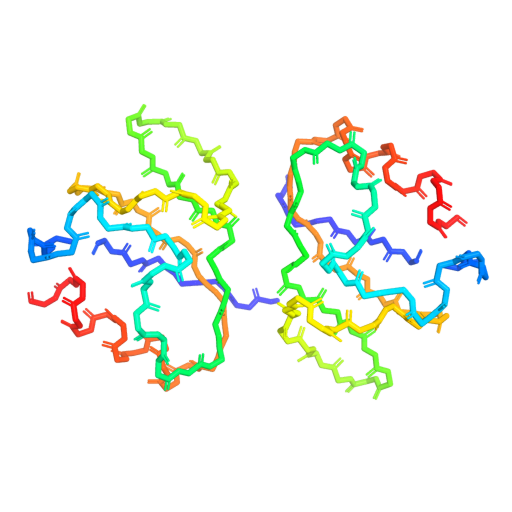. GLU B 1 64 ? 21.929 -10.815 -10.847 1.00 45.85 206 GLU B CA 1
ATOM 1110 C C . GLU B 1 64 ? 21.962 -10.115 -9.498 1.00 45.69 206 GLU B C 1
ATOM 1111 O O . GLU B 1 64 ? 22.974 -10.135 -8.803 1.00 42.57 206 GLU B O 1
ATOM 1117 N N . LEU B 1 65 ? 20.854 -9.476 -9.145 1.00 36.21 207 LEU B N 1
ATOM 1118 C CA . LEU B 1 65 ? 20.718 -8.827 -7.847 1.00 38.98 207 LEU B CA 1
ATOM 1119 C C . LEU B 1 65 ? 20.889 -9.833 -6.701 1.00 31.97 207 LEU B C 1
ATOM 1120 O O . LEU B 1 65 ? 21.522 -9.546 -5.676 1.00 34.13 207 LEU B O 1
ATOM 1125 N N . LYS B 1 66 ? 20.323 -11.012 -6.880 1.00 28.08 208 LYS B N 1
ATOM 1126 C CA . LYS B 1 66 ? 20.456 -12.079 -5.896 1.00 32.52 208 LYS B CA 1
ATOM 1127 C C . LYS B 1 66 ? 21.911 -12.514 -5.727 1.00 44.56 208 LYS B C 1
ATOM 1128 O O . LYS B 1 66 ? 22.345 -12.818 -4.614 1.00 34.71 208 LYS B O 1
ATOM 1134 N N . GLN B 1 67 ? 22.657 -12.533 -6.831 1.00 43.26 209 GLN B N 1
ATOM 1135 C CA . GLN B 1 67 ? 24.097 -12.780 -6.789 1.00 48.45 209 GLN B CA 1
ATOM 1136 C C . GLN B 1 67 ? 24.788 -11.741 -5.923 1.00 48.53 209 GLN B C 1
ATOM 1137 O O . GLN B 1 67 ? 25.529 -12.080 -5.002 1.00 48.67 209 GLN B O 1
ATOM 1143 N N . GLU B 1 68 ? 24.525 -10.474 -6.225 1.00 33.90 210 GLU B N 1
ATOM 1144 C CA . GLU B 1 68 ? 25.186 -9.356 -5.578 1.00 47.53 210 GLU B CA 1
ATOM 1145 C C . GLU B 1 68 ? 24.861 -9.229 -4.095 1.00 44.22 210 GLU B C 1
ATOM 1146 O O . GLU B 1 68 ? 25.750 -9.004 -3.279 1.00 40.43 210 GLU B O 1
ATOM 1152 N N . LEU B 1 69 ? 23.585 -9.382 -3.758 1.00 32.29 211 LEU B N 1
ATOM 1153 C CA . LEU B 1 69 ? 23.112 -9.059 -2.423 1.00 35.71 211 LEU B CA 1
ATOM 1154 C C . LEU B 1 69 ? 23.097 -10.254 -1.454 1.00 30.90 211 LEU B C 1
ATOM 1155 O O . LEU B 1 69 ? 23.369 -10.079 -0.276 1.00 30.37 211 LEU B O 1
ATOM 1160 N N . GLU B 1 70 ? 22.779 -11.452 -1.943 1.00 26.60 212 GLU B N 1
ATOM 1161 C CA . GLU B 1 70 ? 22.706 -12.615 -1.062 1.00 28.66 212 GLU B CA 1
ATOM 1162 C C . GLU B 1 70 ? 23.627 -13.792 -1.404 1.00 26.10 212 GLU B C 1
ATOM 1163 O O . GLU B 1 70 ? 23.478 -14.857 -0.829 1.00 37.42 212 GLU B O 1
ATOM 1169 N N . PHE B 1 71 ? 24.606 -13.621 -2.281 1.00 37.11 213 PHE B N 1
ATOM 1170 C CA . PHE B 1 71 ? 25.576 -14.712 -2.415 1.00 50.77 213 PHE B CA 1
ATOM 1171 C C . PHE B 1 71 ? 26.900 -14.457 -1.669 1.00 47.97 213 PHE B C 1
ATOM 1172 O O . PHE B 1 71 ? 27.050 -13.473 -0.920 1.00 47.39 213 PHE B O 1
#

Secondary structure (DSSP, 8-state):
---EEE---GGGTT-BGGG---SSSEEEEEEEETTEEEPP-TTPBP-TT-EEEEEE-HHHHHHHHHHH-/---EEE---GGGTT-BGGGS---SSEEEEEEEETTEEE---TTPBP-TT-EEEEEE-HHHHHHHHHHHH-

Foldseek 3Di:
DFKDKAWAAPVQFQPFQLRDDFLDDKDFQWKQDPNDTHGHDRNDGDHHGIITTMGDDPVSVVVVRVNHD/DDKDKAAADPVQFFPFQLRDDQPFFKDFQWKQDPNDIHGHDRRDGDHHGITTIMDHDVVRVVVVNVVHPD